Protein AF-A0A2V8I116-F1 (afdb_monomer)

Mean predicted aligned error: 16.22 Å

Sequence (144 aa):
MFKTSIALSLLLVASIIATACGGGGADTATSPSAVTTPTTTTGSTDSGSTTTTSTTSVAYVNDIKPILDSDCIVCHGPSVHEEDVRLDSYANVMKVVRAGSASSLLVQVTRSNGIMFPNLTGDRAAKSALILAWVVNSNAAESR

Structure (mmCIF, N/CA/C/O backbone):
data_AF-A0A2V8I116-F1
#
_entry.id   AF-A0A2V8I116-F1
#
loop_
_atom_site.group_PDB
_atom_site.id
_atom_site.type_symbol
_atom_site.label_atom_id
_atom_site.label_alt_id
_atom_site.label_comp_id
_atom_site.label_asym_id
_atom_site.label_entity_id
_atom_site.label_seq_id
_atom_site.pdbx_PDB_ins_code
_atom_site.Cartn_x
_atom_site.Cartn_y
_atom_site.Cartn_z
_atom_site.occupancy
_atom_site.B_iso_or_equiv
_atom_site.auth_seq_id
_atom_site.auth_comp_id
_atom_site.auth_asym_id
_atom_site.auth_atom_id
_atom_site.pdbx_PDB_model_num
ATOM 1 N N . MET A 1 1 ? 41.466 -26.054 25.289 1.00 57.03 1 MET A N 1
ATOM 2 C CA . MET A 1 1 ? 42.924 -25.866 25.081 1.00 57.03 1 MET A CA 1
ATOM 3 C C . MET A 1 1 ? 43.087 -25.771 23.571 1.00 57.03 1 MET A C 1
ATOM 5 O O . MET A 1 1 ? 42.620 -26.692 22.923 1.00 57.03 1 MET A O 1
ATOM 9 N N . PHE A 1 2 ? 43.519 -24.687 22.925 1.00 50.38 2 PHE A N 1
ATOM 10 C CA . PHE A 1 2 ? 44.504 -23.625 23.215 1.00 50.38 2 PHE A CA 1
ATOM 11 C C . PHE A 1 2 ? 43.804 -22.221 23.113 1.00 50.38 2 PHE A C 1
ATOM 13 O O . PHE A 1 2 ? 42.732 -22.170 22.525 1.00 50.38 2 PHE A O 1
ATOM 20 N N . LYS A 1 3 ? 44.150 -21.081 23.755 1.00 44.59 3 LYS A N 1
ATOM 21 C CA . LYS A 1 3 ? 45.410 -20.282 23.845 1.00 44.59 3 LYS A CA 1
ATOM 22 C C . LYS A 1 3 ? 45.997 -20.012 22.440 1.00 44.59 3 LYS A C 1
ATOM 24 O O . LYS A 1 3 ? 46.256 -20.961 21.732 1.00 44.59 3 LYS A O 1
ATOM 29 N N . THR A 1 4 ? 46.253 -18.815 21.914 1.00 51.25 4 THR A N 1
ATOM 30 C CA . THR A 1 4 ? 46.239 -17.399 22.359 1.00 51.25 4 THR A CA 1
ATOM 31 C C . THR A 1 4 ? 46.138 -16.547 21.053 1.00 51.25 4 THR A C 1
ATOM 33 O O . THR A 1 4 ? 46.156 -17.135 19.978 1.00 51.25 4 THR A O 1
ATOM 36 N N . SER A 1 5 ? 46.016 -15.216 20.984 1.00 55.19 5 SER A N 1
ATOM 37 C CA . SER A 1 5 ? 46.288 -14.125 21.934 1.00 55.19 5 SER A CA 1
ATOM 38 C C . SER A 1 5 ? 45.413 -12.878 21.652 1.00 55.19 5 SER A C 1
ATOM 40 O O . SER A 1 5 ? 44.498 -12.926 20.837 1.00 55.19 5 SER A O 1
ATOM 42 N N . ILE A 1 6 ? 45.722 -11.758 22.312 1.00 57.88 6 ILE A N 1
ATOM 43 C CA . ILE A 1 6 ? 45.177 -10.406 22.091 1.00 57.88 6 ILE A CA 1
ATOM 44 C C . ILE A 1 6 ? 46.036 -9.646 21.064 1.00 57.88 6 ILE A C 1
ATOM 46 O O . ILE A 1 6 ? 47.262 -9.710 21.135 1.00 57.88 6 ILE A O 1
ATOM 50 N N . ALA A 1 7 ? 45.407 -8.848 20.196 1.00 56.66 7 ALA A N 1
ATOM 51 C CA . ALA A 1 7 ? 46.054 -7.746 19.478 1.00 56.66 7 ALA A CA 1
ATOM 52 C C . ALA A 1 7 ? 45.187 -6.483 19.601 1.00 56.66 7 ALA A C 1
ATOM 54 O O . ALA A 1 7 ? 44.219 -6.285 18.869 1.00 56.66 7 ALA A O 1
ATOM 55 N N . LEU A 1 8 ? 45.514 -5.652 20.591 1.00 52.38 8 LEU A N 1
ATOM 56 C CA . LEU A 1 8 ? 44.892 -4.352 20.816 1.00 52.38 8 LEU A CA 1
ATOM 57 C C . LEU A 1 8 ? 45.534 -3.335 19.860 1.00 52.38 8 LEU A C 1
ATOM 59 O O . LEU A 1 8 ? 46.708 -3.007 20.017 1.00 52.38 8 LEU A O 1
ATOM 63 N N . SER A 1 9 ? 44.776 -2.811 18.898 1.00 57.94 9 SER A N 1
ATOM 64 C CA . SER A 1 9 ? 45.227 -1.714 18.030 1.00 57.94 9 SER A CA 1
ATOM 65 C C . SER A 1 9 ? 44.242 -0.557 18.095 1.00 57.94 9 SER A C 1
ATOM 67 O O . SER A 1 9 ? 43.337 -0.412 17.278 1.00 57.94 9 SER A O 1
ATOM 69 N N . LEU A 1 10 ? 44.434 0.256 19.131 1.00 57.00 10 LEU A N 1
ATOM 70 C CA . LEU A 1 10 ? 43.761 1.531 19.323 1.00 57.00 10 LEU A CA 1
ATOM 71 C C . LEU A 1 10 ? 44.357 2.546 18.334 1.00 57.00 10 LEU A C 1
ATOM 73 O O . LEU A 1 10 ? 45.525 2.907 18.465 1.00 57.00 10 LEU A O 1
ATOM 77 N N . LEU A 1 11 ? 43.576 3.017 17.360 1.00 58.56 11 LEU A N 1
ATOM 78 C CA . LEU A 1 11 ? 43.991 4.098 16.462 1.00 58.56 11 LEU A CA 1
ATOM 79 C C . LEU A 1 11 ? 42.953 5.220 16.491 1.00 58.56 11 LEU A C 1
ATOM 81 O O . LEU A 1 11 ? 41.951 5.216 15.780 1.00 58.56 11 LEU A O 1
ATOM 85 N N . LEU A 1 12 ? 43.211 6.176 17.384 1.00 59.34 12 LEU A N 1
ATOM 86 C CA . LEU A 1 12 ? 42.520 7.457 17.443 1.00 59.34 12 LEU A CA 1
ATOM 87 C C . LEU A 1 12 ? 42.861 8.262 16.183 1.00 59.34 12 LEU A C 1
ATOM 89 O O . LEU A 1 12 ? 44.013 8.648 16.001 1.00 59.34 12 LEU A O 1
ATOM 93 N N . VAL A 1 13 ? 41.856 8.602 15.376 1.00 61.66 13 VAL A N 1
ATOM 94 C CA . VAL A 1 13 ? 41.931 9.757 14.470 1.00 61.66 13 VAL A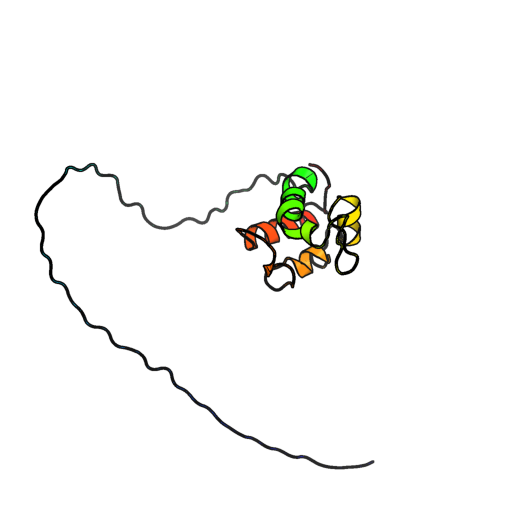 CA 1
ATOM 95 C C . VAL A 1 13 ? 40.646 10.562 14.620 1.00 61.66 13 VAL A C 1
ATOM 97 O O . VAL A 1 13 ? 39.684 10.403 13.875 1.00 61.66 13 VAL A O 1
ATOM 100 N N . ALA A 1 14 ? 40.620 11.426 15.634 1.00 55.78 14 ALA A N 1
ATOM 101 C CA . ALA A 1 14 ? 39.623 12.483 15.714 1.00 55.78 14 ALA A CA 1
ATOM 102 C C . ALA A 1 14 ? 40.032 13.606 14.752 1.00 55.78 14 ALA A C 1
ATOM 104 O O . ALA A 1 14 ? 41.141 14.129 14.838 1.00 55.78 14 ALA A O 1
ATOM 105 N N . SER A 1 15 ? 39.145 13.992 13.839 1.00 63.75 15 SER A N 1
ATOM 106 C CA . SER A 1 15 ? 39.304 15.193 13.016 1.00 63.75 15 SER A CA 1
ATOM 107 C C . SER A 1 15 ? 38.037 16.023 13.128 1.00 63.75 15 SER A C 1
ATOM 109 O O . SER A 1 15 ? 37.029 15.760 12.479 1.00 63.75 15 SER A O 1
ATOM 111 N N . ILE A 1 16 ? 38.094 16.996 14.034 1.00 64.81 16 ILE A N 1
ATOM 112 C CA . ILE A 1 16 ? 37.031 17.961 14.296 1.00 64.81 16 ILE A CA 1
ATOM 113 C C . ILE A 1 16 ? 37.286 19.158 13.382 1.00 64.81 16 ILE A C 1
ATOM 115 O O . ILE A 1 16 ? 38.303 19.830 13.535 1.00 64.81 16 ILE A O 1
ATOM 119 N N . ILE A 1 17 ? 36.367 19.450 12.460 1.00 65.81 17 ILE A N 1
ATOM 120 C CA . ILE A 1 17 ? 36.372 20.716 11.716 1.00 65.81 17 ILE A CA 1
ATOM 121 C C . ILE A 1 17 ? 34.939 21.245 11.643 1.00 65.81 17 ILE A C 1
ATOM 123 O O . ILE A 1 17 ? 34.152 20.834 10.796 1.00 65.81 17 ILE A O 1
ATOM 127 N N . ALA A 1 18 ? 34.589 22.135 12.571 1.00 57.34 18 ALA A N 1
ATOM 128 C CA . ALA A 1 18 ? 33.280 22.780 12.622 1.00 57.34 18 ALA A CA 1
ATOM 129 C C . ALA A 1 18 ? 33.386 24.173 13.265 1.00 57.34 18 ALA A C 1
ATOM 131 O O . ALA A 1 18 ? 32.992 24.366 14.411 1.00 57.34 18 ALA A O 1
ATOM 132 N N . THR A 1 19 ? 33.897 25.147 12.507 1.00 69.50 19 THR A N 1
ATOM 133 C CA . THR A 1 19 ? 33.780 26.574 12.848 1.00 69.50 19 THR A CA 1
ATOM 134 C C . THR A 1 19 ? 33.520 27.380 11.580 1.00 69.50 19 THR A C 1
ATOM 136 O O . THR A 1 19 ? 34.449 27.762 10.874 1.00 69.50 19 THR A O 1
ATOM 139 N N . ALA A 1 20 ? 32.248 27.661 11.308 1.00 57.28 20 ALA A N 1
ATOM 140 C CA . ALA A 1 20 ? 31.831 28.672 10.346 1.00 57.28 20 ALA A CA 1
ATOM 141 C C . ALA A 1 20 ? 30.832 29.602 11.042 1.00 57.28 20 ALA A C 1
ATOM 143 O O . ALA A 1 20 ? 29.657 29.276 11.190 1.00 57.28 20 ALA A O 1
ATOM 144 N N . CYS A 1 21 ? 31.321 30.749 11.507 1.00 66.88 21 CYS A N 1
ATOM 145 C CA . CYS A 1 21 ? 30.496 31.857 11.971 1.00 66.88 21 CYS A CA 1
ATOM 146 C C . CYS A 1 21 ? 31.033 33.132 11.320 1.00 66.88 21 CYS A C 1
ATOM 148 O O . CYS A 1 21 ? 32.225 33.421 11.413 1.00 66.88 21 CYS A O 1
ATOM 150 N N . GLY A 1 22 ? 30.160 33.858 10.628 1.00 56.69 22 GLY A N 1
ATOM 151 C CA . GLY A 1 22 ? 30.504 35.051 9.864 1.00 56.69 22 GLY A CA 1
ATOM 152 C C . GLY A 1 22 ? 29.231 35.788 9.479 1.00 56.69 22 GLY A C 1
ATOM 153 O O . GLY A 1 22 ? 28.670 35.545 8.417 1.00 56.69 22 GLY A O 1
ATOM 154 N N . GLY A 1 23 ? 28.745 36.635 10.385 1.00 50.88 23 GLY A N 1
ATOM 155 C CA . GLY A 1 23 ? 27.648 37.563 10.114 1.00 50.88 23 GLY A CA 1
ATOM 156 C C . GLY A 1 23 ? 28.163 38.956 9.749 1.00 50.88 23 GLY A C 1
ATOM 157 O O . GLY A 1 23 ? 29.326 39.275 9.994 1.00 50.88 23 GLY A O 1
ATOM 158 N N . GLY A 1 24 ? 27.273 39.801 9.225 1.00 46.38 24 GLY A N 1
ATOM 159 C CA . GLY A 1 24 ? 27.528 41.227 8.996 1.00 46.38 24 GLY A CA 1
ATOM 160 C C . GLY A 1 24 ? 27.175 41.678 7.581 1.00 46.38 24 GLY A C 1
ATOM 161 O O . GLY A 1 24 ? 27.806 41.262 6.617 1.00 46.38 24 GLY A O 1
ATOM 162 N N . GLY A 1 25 ? 26.176 42.553 7.466 1.00 43.06 25 GLY A N 1
ATOM 163 C CA . GLY A 1 25 ? 25.722 43.115 6.191 1.00 43.06 25 GLY A CA 1
ATOM 164 C C . GLY A 1 25 ? 24.420 43.886 6.374 1.00 43.06 25 GLY A C 1
ATOM 165 O O . GLY A 1 25 ? 23.350 43.348 6.113 1.00 43.06 25 GLY A O 1
ATOM 166 N N . ALA A 1 26 ? 24.518 45.107 6.900 1.00 47.53 26 ALA A N 1
ATOM 167 C CA . ALA A 1 26 ? 23.366 45.952 7.194 1.00 47.53 26 ALA A CA 1
ATOM 168 C C . ALA A 1 26 ? 22.823 46.672 5.947 1.00 47.53 26 ALA A C 1
ATOM 170 O O . ALA A 1 26 ? 23.579 47.093 5.075 1.00 47.53 26 ALA A O 1
ATOM 171 N N . ASP A 1 27 ? 21.501 46.817 5.929 1.00 47.91 27 ASP A N 1
ATOM 172 C CA . ASP A 1 27 ? 20.708 47.974 5.511 1.00 47.91 27 ASP A CA 1
ATOM 173 C C . ASP A 1 27 ? 21.327 48.977 4.515 1.00 47.91 27 ASP A C 1
ATOM 175 O O . ASP A 1 27 ? 22.220 49.759 4.839 1.00 47.91 27 ASP A O 1
ATOM 179 N N . THR A 1 28 ? 20.695 49.128 3.350 1.00 46.06 28 THR A N 1
ATOM 180 C CA . THR A 1 28 ? 20.512 50.453 2.731 1.00 46.06 28 THR A CA 1
ATOM 181 C C . THR A 1 28 ? 19.187 50.471 1.977 1.00 46.06 28 THR A C 1
ATOM 183 O O . THR A 1 28 ? 18.976 49.704 1.040 1.00 46.06 28 THR A O 1
ATOM 186 N N . ALA A 1 29 ? 18.278 51.344 2.405 1.00 50.28 29 ALA A N 1
ATOM 187 C CA . ALA A 1 29 ? 16.977 51.529 1.780 1.00 50.28 29 ALA A CA 1
ATOM 188 C C . ALA A 1 29 ? 17.040 52.578 0.662 1.00 50.28 29 ALA A C 1
ATOM 190 O O . ALA A 1 29 ? 17.569 53.665 0.880 1.00 50.28 29 ALA A O 1
ATOM 191 N N . THR A 1 30 ? 16.375 52.307 -0.466 1.00 39.41 30 THR A N 1
ATOM 192 C CA . THR A 1 30 ? 15.941 53.352 -1.406 1.00 39.41 30 THR A CA 1
ATOM 193 C C . THR A 1 30 ? 14.568 52.992 -1.977 1.00 39.41 30 THR A C 1
ATOM 195 O O . THR A 1 30 ? 14.428 52.038 -2.736 1.00 39.41 30 THR A O 1
ATOM 198 N N . SER A 1 31 ? 13.549 53.768 -1.606 1.00 55.19 31 SER A N 1
ATOM 199 C CA . SER A 1 31 ? 12.223 53.800 -2.247 1.00 55.19 31 SER A CA 1
ATOM 200 C C . SER A 1 31 ? 12.179 55.003 -3.210 1.00 55.19 31 SER A C 1
ATOM 202 O O . SER A 1 31 ? 12.983 55.922 -3.021 1.00 55.19 31 SER A O 1
ATOM 204 N N . PRO A 1 32 ? 11.285 55.050 -4.223 1.00 57.88 32 PRO A N 1
ATOM 205 C CA . PRO A 1 32 ? 9.950 55.592 -3.934 1.00 57.88 32 PRO A CA 1
ATOM 206 C C . PRO A 1 32 ? 8.751 55.039 -4.750 1.00 57.88 32 PRO A C 1
ATOM 208 O O . PRO A 1 3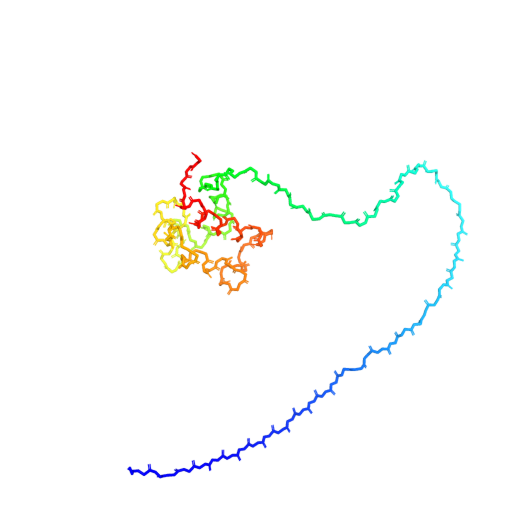2 ? 8.859 54.664 -5.912 1.00 57.88 32 PRO A O 1
ATOM 211 N N . SER A 1 33 ? 7.572 55.184 -4.132 1.00 48.50 33 SER A N 1
ATOM 212 C CA . SER A 1 33 ? 6.259 55.497 -4.740 1.00 48.50 33 SER A CA 1
ATOM 213 C C . SER A 1 33 ? 5.439 54.445 -5.518 1.00 48.50 33 SER A C 1
ATOM 215 O O . SER A 1 33 ? 5.428 54.395 -6.742 1.00 48.50 33 SER A O 1
ATOM 217 N N . ALA A 1 34 ? 4.542 53.818 -4.747 1.00 51.06 34 ALA A N 1
ATOM 218 C CA . ALA A 1 34 ? 3.077 53.906 -4.900 1.00 51.06 34 ALA A CA 1
ATOM 219 C C . ALA A 1 34 ? 2.348 53.197 -6.069 1.00 51.06 34 ALA A C 1
ATOM 221 O O . ALA A 1 34 ? 2.140 53.773 -7.133 1.00 51.06 34 ALA A O 1
ATOM 222 N N . VAL A 1 35 ? 1.733 52.048 -5.745 1.00 53.09 35 VAL A N 1
ATOM 223 C CA . VAL A 1 35 ? 0.374 51.662 -6.192 1.00 53.09 35 VAL A CA 1
ATOM 224 C C . VAL A 1 35 ? -0.411 51.115 -4.979 1.00 53.09 35 VAL A C 1
ATOM 226 O O . VAL A 1 35 ? 0.180 50.646 -4.008 1.00 53.09 35 VAL A O 1
ATOM 229 N N . THR A 1 36 ? -1.734 51.274 -5.008 1.00 46.28 36 THR A N 1
ATOM 230 C CA . THR A 1 36 ? -2.690 51.244 -3.884 1.00 46.28 36 THR A CA 1
ATOM 231 C C . THR A 1 36 ? -2.907 49.884 -3.189 1.00 46.28 36 THR A C 1
ATOM 233 O O . THR A 1 36 ? -2.916 48.832 -3.821 1.00 46.28 36 THR A O 1
ATOM 236 N N . THR A 1 37 ? -3.173 49.945 -1.879 1.00 48.91 37 THR A N 1
ATOM 237 C CA . THR A 1 37 ? -3.590 48.865 -0.955 1.00 48.91 37 THR A CA 1
ATOM 238 C C . THR A 1 37 ? -4.951 48.223 -1.322 1.00 48.91 37 THR A C 1
ATOM 240 O O . THR A 1 37 ? -5.749 48.855 -2.018 1.00 48.91 37 THR A O 1
ATOM 243 N N . PRO A 1 38 ? -5.273 47.006 -0.819 1.00 56.50 38 PRO A N 1
ATOM 244 C CA . PRO A 1 38 ? -5.916 46.928 0.503 1.00 56.50 38 PRO A CA 1
ATOM 245 C C . PRO A 1 38 ? -5.353 45.867 1.475 1.00 56.50 38 PRO A C 1
ATOM 247 O O . PRO A 1 38 ? -4.823 44.826 1.102 1.00 56.50 38 PRO A O 1
ATOM 250 N N . THR A 1 39 ? -5.501 46.187 2.759 1.00 47.97 39 THR A N 1
ATOM 251 C CA . THR A 1 39 ? -5.088 45.450 3.966 1.00 47.97 39 THR A CA 1
ATOM 252 C C . THR A 1 39 ? -5.878 44.155 4.198 1.00 47.97 39 THR A C 1
ATOM 254 O O . THR A 1 39 ? -7.083 44.162 3.977 1.00 47.97 39 THR A O 1
ATOM 257 N N . THR A 1 40 ? -5.267 43.116 4.798 1.00 45.34 40 THR A N 1
ATOM 258 C CA . THR A 1 40 ? -5.891 42.276 5.860 1.00 45.34 40 THR A CA 1
ATOM 259 C C . THR A 1 40 ? -4.829 41.535 6.702 1.00 45.34 40 THR A C 1
ATOM 261 O O . THR A 1 40 ? -4.222 40.572 6.255 1.00 45.34 40 THR A O 1
ATOM 264 N N . THR A 1 41 ? -4.655 42.021 7.935 1.00 49.81 41 THR A N 1
ATOM 265 C CA . THR A 1 41 ? -4.502 41.292 9.217 1.00 49.81 41 THR A CA 1
ATOM 266 C C . THR A 1 41 ? -3.496 40.136 9.400 1.00 49.81 41 THR A C 1
ATOM 268 O O . THR A 1 41 ? -3.697 39.011 8.954 1.00 49.81 41 THR A O 1
ATOM 271 N N . THR A 1 42 ? -2.515 40.393 10.274 1.00 51.41 42 THR A N 1
ATOM 272 C CA . THR A 1 42 ? -1.718 39.418 11.045 1.00 51.41 42 THR A CA 1
ATOM 273 C C . THR A 1 42 ? -2.583 38.501 11.923 1.00 51.41 42 THR A C 1
ATOM 275 O O . THR A 1 42 ? -3.424 38.994 12.673 1.00 51.41 42 THR A O 1
ATOM 278 N N . GLY A 1 43 ? -2.301 37.193 11.933 1.00 49.31 43 GLY A N 1
ATOM 279 C CA . GLY A 1 43 ? -2.845 36.227 12.898 1.00 49.31 43 GLY A CA 1
ATOM 280 C C . GLY A 1 43 ? -1.765 35.251 13.374 1.00 49.31 43 GLY A C 1
ATOM 281 O O . GLY A 1 43 ? -1.048 34.685 12.552 1.00 49.31 43 GLY A O 1
ATOM 282 N N . SER A 1 44 ? -1.615 35.108 14.692 1.00 51.22 44 SER A N 1
ATOM 283 C CA . SER A 1 44 ? -0.520 34.363 15.331 1.00 51.22 44 SER A CA 1
ATOM 284 C C . SER A 1 44 ? -0.742 32.848 15.433 1.00 51.22 44 SER A C 1
ATOM 286 O O . SER A 1 44 ? -1.835 32.329 15.238 1.00 51.22 44 SER A O 1
ATOM 288 N N . THR A 1 45 ? 0.357 32.192 15.802 1.00 46.56 45 THR A N 1
ATOM 289 C CA . THR A 1 45 ? 0.568 30.830 16.305 1.00 46.56 45 THR A CA 1
ATOM 290 C C . THR A 1 45 ? -0.598 30.134 17.026 1.00 46.56 45 THR A C 1
ATOM 292 O O . THR A 1 45 ? -1.289 30.722 17.851 1.00 46.56 45 THR A O 1
ATOM 295 N N . ASP A 1 46 ? -0.590 28.812 16.841 1.00 47.41 46 ASP A N 1
ATOM 296 C CA . ASP A 1 46 ? -1.029 27.749 17.757 1.00 47.41 46 ASP A CA 1
ATOM 297 C C . ASP A 1 46 ? -2.505 27.317 17.758 1.00 47.41 46 ASP A C 1
ATOM 299 O O . ASP A 1 46 ? -3.390 27.956 18.324 1.00 47.41 46 ASP A O 1
ATOM 303 N N . SER A 1 47 ? -2.738 26.120 17.220 1.00 48.34 47 SER A N 1
ATOM 304 C CA . SER A 1 47 ? -3.367 25.025 17.970 1.00 48.34 47 SER A CA 1
ATOM 305 C C . SER A 1 47 ? -3.244 23.729 17.179 1.00 48.34 47 SER A C 1
ATOM 307 O O . SER A 1 47 ? -3.486 23.693 15.971 1.00 48.34 47 SER A O 1
ATOM 309 N N . GLY A 1 48 ? -2.887 22.642 17.864 1.00 56.78 48 GLY A N 1
ATOM 310 C CA . GLY A 1 48 ? -2.843 21.318 17.257 1.00 56.78 48 GLY A CA 1
ATOM 311 C C . GLY A 1 48 ? -4.201 20.932 16.670 1.00 56.78 48 GLY A C 1
ATOM 312 O O . GLY A 1 48 ? -5.220 20.977 17.357 1.00 56.78 48 GLY A O 1
ATOM 313 N N . SER A 1 49 ? -4.207 20.488 15.412 1.00 47.41 49 SER A N 1
ATOM 314 C CA . SER A 1 49 ? -5.371 19.835 14.816 1.00 47.41 49 SER A CA 1
ATOM 315 C C . SER A 1 49 ? -5.524 18.424 15.394 1.00 47.41 49 SER A C 1
ATOM 317 O O . SER A 1 49 ? -5.337 17.418 14.711 1.00 47.41 49 SER A O 1
ATOM 319 N N . THR A 1 50 ? -5.940 18.340 16.660 1.00 51.72 50 THR A N 1
ATOM 320 C CA . THR A 1 50 ? -6.801 17.244 17.120 1.00 51.72 50 THR A CA 1
ATOM 321 C C . THR A 1 50 ? -8.165 17.408 16.457 1.00 51.72 50 THR A C 1
ATOM 323 O O . THR A 1 50 ? -9.172 17.679 17.108 1.00 51.72 50 THR A O 1
ATOM 326 N N . THR A 1 51 ? -8.194 17.253 15.131 1.00 42.97 51 THR A N 1
ATOM 327 C CA . THR A 1 51 ? -9.433 16.918 14.444 1.00 42.97 51 THR A CA 1
ATOM 328 C C . THR A 1 51 ? -9.847 15.566 14.989 1.00 42.97 51 THR A C 1
ATOM 330 O O . THR A 1 51 ? -9.167 14.563 14.773 1.00 42.97 51 THR A O 1
ATOM 333 N N . THR A 1 52 ? -10.950 15.555 15.732 1.00 50.72 52 THR A N 1
ATOM 334 C CA . THR A 1 52 ? -11.668 14.347 16.130 1.00 50.72 52 THR A CA 1
ATOM 335 C C . THR A 1 52 ? -12.181 13.675 14.860 1.00 50.72 52 THR A C 1
ATOM 337 O O . THR A 1 52 ? -13.320 13.876 14.440 1.00 50.72 52 THR A O 1
ATOM 340 N N . THR A 1 53 ? -11.294 12.944 14.187 1.00 47.44 53 THR A N 1
ATOM 341 C CA . THR A 1 53 ? -11.586 12.282 12.922 1.00 47.44 53 THR A CA 1
ATOM 342 C C . THR A 1 53 ? -12.673 11.259 13.181 1.00 47.44 53 THR A C 1
ATOM 344 O O . THR A 1 53 ? -12.441 10.268 13.873 1.00 47.44 53 THR A O 1
ATOM 347 N N . SER A 1 54 ? -13.862 11.508 12.625 1.00 45.81 54 SER A N 1
ATOM 348 C CA . SER A 1 54 ? -14.905 10.488 12.528 1.00 45.81 54 SER A CA 1
ATOM 349 C C . SER A 1 54 ? -14.263 9.240 11.942 1.00 45.81 54 SER A C 1
ATOM 351 O O . SER A 1 54 ? -13.715 9.301 10.841 1.00 45.81 54 SER A O 1
ATOM 353 N N . THR A 1 55 ? -14.271 8.144 12.700 1.00 61.62 55 THR A N 1
ATOM 354 C CA . THR A 1 55 ? -13.530 6.912 12.399 1.00 61.62 55 THR A CA 1
ATOM 355 C C . THR A 1 55 ? -14.214 6.110 11.296 1.00 61.62 55 THR A C 1
ATOM 357 O O . THR A 1 55 ? -14.585 4.953 11.481 1.00 61.62 55 THR A O 1
ATOM 360 N N . THR A 1 56 ? -14.394 6.738 10.137 1.00 69.75 56 THR A N 1
ATOM 361 C CA . THR A 1 56 ? -14.647 6.054 8.876 1.00 69.75 56 THR A CA 1
ATOM 362 C C . THR A 1 56 ? -13.466 5.121 8.644 1.00 69.75 56 THR A C 1
ATOM 364 O O . THR A 1 56 ? -12.326 5.584 8.567 1.00 69.75 56 THR A O 1
ATOM 367 N N . SER A 1 57 ? -13.721 3.815 8.594 1.00 87.44 57 SER A N 1
ATOM 368 C CA . SER A 1 57 ? -12.668 2.831 8.364 1.00 87.44 57 SER A CA 1
ATOM 369 C C . SER A 1 57 ? -11.995 3.077 7.014 1.00 87.44 57 SER A C 1
ATOM 371 O O . SER A 1 57 ? -12.630 3.451 6.021 1.00 87.44 57 SER A O 1
ATOM 373 N N . VAL A 1 58 ? -10.681 2.875 6.991 1.00 96.50 58 VAL A N 1
ATOM 374 C CA . VAL A 1 58 ? -9.902 2.904 5.754 1.00 96.50 58 VAL A CA 1
ATOM 375 C C . VAL A 1 58 ? -10.190 1.595 5.024 1.00 96.50 58 VAL A C 1
ATOM 377 O O . VAL A 1 58 ? -10.131 0.532 5.641 1.00 96.50 58 VAL A O 1
ATOM 380 N N . ALA A 1 59 ? -10.501 1.652 3.732 1.00 97.44 59 ALA A N 1
ATOM 381 C CA . ALA A 1 59 ? -10.869 0.482 2.937 1.00 97.44 59 ALA A CA 1
ATOM 382 C C . ALA A 1 59 ? -9.971 0.331 1.706 1.00 97.44 59 ALA A C 1
ATOM 384 O O . ALA A 1 59 ? -9.523 1.322 1.123 1.00 97.44 59 ALA A O 1
ATOM 385 N N . TYR A 1 60 ? -9.740 -0.910 1.272 1.00 98.69 60 TYR A N 1
ATOM 386 C CA . TYR A 1 60 ? -8.872 -1.193 0.130 1.00 98.69 60 TYR A CA 1
ATOM 387 C C . TYR A 1 60 ? -9.307 -0.432 -1.125 1.00 98.69 60 TYR A C 1
ATOM 389 O O . TYR A 1 60 ? -8.504 0.309 -1.687 1.00 98.69 60 TYR A O 1
ATOM 397 N N . VAL A 1 61 ? -10.570 -0.582 -1.541 1.00 98.19 61 VAL A N 1
ATOM 398 C CA . VAL A 1 61 ? -11.067 -0.053 -2.826 1.00 98.19 61 VAL A CA 1
ATOM 399 C C . VAL A 1 61 ? -10.941 1.470 -2.910 1.00 98.19 61 VAL A C 1
ATOM 401 O O . VAL A 1 61 ? -10.530 1.993 -3.943 1.00 98.19 61 VAL A O 1
ATOM 404 N N . ASN A 1 62 ? -11.272 2.169 -1.824 1.00 97.12 62 ASN A N 1
ATOM 405 C CA . ASN A 1 62 ? -11.379 3.628 -1.815 1.00 97.12 62 ASN A CA 1
ATOM 406 C C . ASN A 1 62 ? -10.044 4.318 -1.518 1.00 97.12 62 ASN A C 1
ATOM 408 O O . ASN A 1 62 ? -9.760 5.369 -2.086 1.00 97.12 62 ASN A O 1
ATOM 412 N N . ASP A 1 63 ? -9.250 3.745 -0.610 1.00 98.06 63 ASP A N 1
ATOM 413 C CA . ASP A 1 63 ? -8.169 4.468 0.062 1.00 98.06 63 ASP A CA 1
ATOM 414 C C . ASP A 1 63 ? -6.775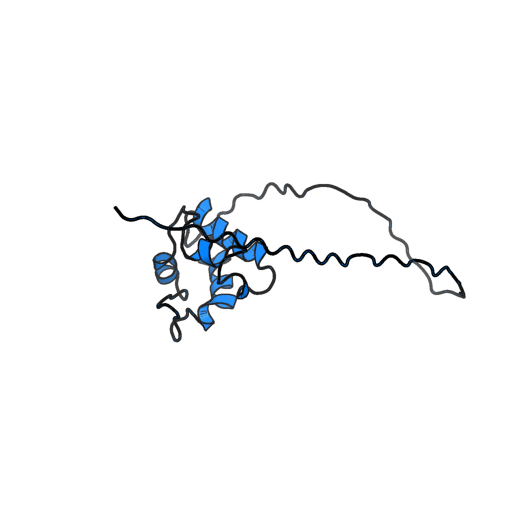 3.894 -0.261 1.00 98.06 63 ASP A C 1
ATOM 416 O O . ASP A 1 63 ? -5.803 4.644 -0.340 1.00 98.06 63 ASP A O 1
ATOM 420 N N . ILE A 1 64 ? -6.655 2.577 -0.486 1.00 98.69 64 ILE A N 1
ATOM 421 C CA . ILE A 1 64 ? -5.354 1.903 -0.682 1.00 98.69 64 ILE A CA 1
ATOM 422 C C . ILE A 1 64 ? -5.085 1.534 -2.137 1.00 98.69 64 ILE A C 1
ATOM 424 O O . ILE A 1 64 ? -3.965 1.725 -2.612 1.00 98.69 64 ILE A O 1
ATOM 428 N N . LYS A 1 65 ? -6.093 1.05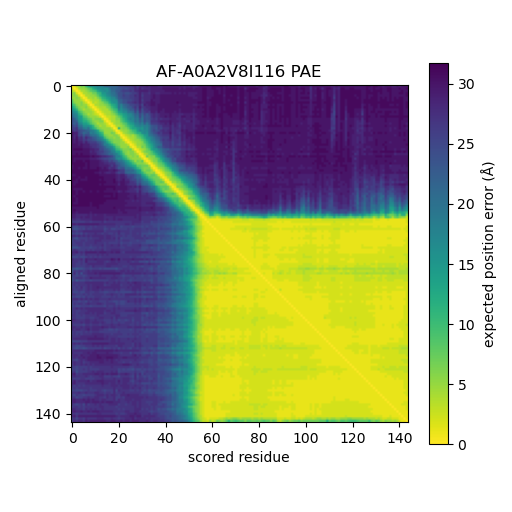3 -2.873 1.00 98.69 65 LYS A N 1
ATOM 429 C CA . LYS A 1 65 ? -5.952 0.708 -4.291 1.00 98.69 65 LYS A CA 1
ATOM 430 C C . LYS A 1 65 ? -5.384 1.876 -5.117 1.00 98.69 65 LYS A C 1
ATOM 432 O O . LYS A 1 65 ? -4.439 1.618 -5.855 1.00 98.69 65 LYS A O 1
ATOM 437 N N . PRO A 1 66 ? -5.809 3.148 -4.943 1.00 98.69 66 PRO A N 1
ATOM 438 C CA . PRO A 1 66 ? -5.208 4.271 -5.671 1.00 98.69 66 PRO A CA 1
ATOM 439 C C . PRO A 1 66 ? -3.709 4.478 -5.390 1.00 98.69 66 PRO A C 1
ATOM 441 O O . PRO A 1 66 ? -2.975 4.934 -6.266 1.00 98.69 66 PRO A O 1
ATOM 444 N N . ILE A 1 67 ? -3.227 4.131 -4.189 1.00 98.75 67 ILE A N 1
ATOM 445 C CA . ILE A 1 67 ? -1.796 4.195 -3.847 1.00 98.75 67 ILE A CA 1
ATOM 446 C C . ILE A 1 67 ? -1.035 3.080 -4.568 1.00 98.75 67 ILE A C 1
ATOM 448 O O . ILE A 1 67 ? -0.010 3.344 -5.189 1.00 98.75 67 ILE A O 1
ATOM 452 N N . LEU A 1 68 ? -1.544 1.847 -4.532 1.00 98.75 68 LEU A N 1
ATOM 453 C CA . LEU A 1 68 ? -0.887 0.710 -5.184 1.00 98.75 68 LEU A CA 1
ATOM 454 C C . LEU A 1 68 ? -0.889 0.849 -6.714 1.00 98.75 68 LEU A C 1
ATOM 456 O O . LEU A 1 68 ? 0.129 0.578 -7.353 1.00 98.75 68 LEU A O 1
ATOM 460 N N . ASP A 1 69 ? -1.997 1.330 -7.284 1.00 98.62 69 ASP A N 1
ATOM 461 C CA . ASP A 1 69 ? -2.149 1.610 -8.715 1.00 98.62 69 ASP A CA 1
ATOM 462 C C . ASP A 1 69 ? -1.181 2.702 -9.208 1.00 98.62 69 ASP A C 1
ATOM 464 O O . ASP A 1 69 ? -0.729 2.637 -10.350 1.00 98.62 69 ASP A O 1
ATOM 468 N N . SER A 1 70 ? -0.862 3.703 -8.375 1.00 98.56 70 SER A N 1
ATOM 469 C CA . SER A 1 70 ? 0.043 4.803 -8.753 1.00 98.56 70 SER A CA 1
ATOM 470 C C . SER A 1 70 ? 1.521 4.511 -8.489 1.00 98.56 70 SER A C 1
ATOM 472 O O . SER A 1 70 ? 2.359 4.875 -9.311 1.00 98.56 70 SER A O 1
ATOM 474 N N . ASP A 1 71 ? 1.843 3.845 -7.376 1.00 98.69 71 ASP A N 1
ATOM 475 C CA . ASP A 1 71 ? 3.221 3.749 -6.875 1.00 98.69 71 ASP A CA 1
ATOM 476 C C . ASP A 1 71 ? 3.824 2.333 -6.957 1.00 98.69 71 ASP A C 1
ATOM 478 O O . ASP A 1 71 ? 5.030 2.183 -6.770 1.00 98.69 71 ASP A O 1
ATOM 482 N N . CYS A 1 72 ? 3.023 1.275 -7.166 1.00 98.44 72 CYS A N 1
ATOM 483 C CA . CYS A 1 72 ? 3.479 -0.107 -6.933 1.00 98.44 72 CYS A CA 1
ATOM 484 C C . CYS A 1 72 ? 3.294 -1.070 -8.117 1.00 98.44 72 CYS A C 1
ATOM 486 O O . CYS A 1 72 ? 4.187 -1.875 -8.384 1.00 98.44 72 CYS A O 1
ATOM 488 N N . ILE A 1 73 ? 2.176 -1.014 -8.852 1.00 98.06 73 ILE A N 1
ATOM 489 C CA . ILE A 1 73 ? 1.880 -2.000 -9.918 1.00 98.06 73 ILE A CA 1
ATOM 490 C C . ILE A 1 73 ? 2.817 -1.933 -11.138 1.00 98.06 73 ILE A C 1
ATOM 492 O O . ILE A 1 73 ? 2.750 -2.807 -11.997 1.00 98.06 73 ILE A O 1
ATOM 496 N N . VAL A 1 74 ? 3.701 -0.934 -11.226 1.00 97.38 74 VAL A N 1
ATOM 497 C CA . VAL A 1 74 ? 4.748 -0.876 -12.263 1.00 97.38 74 VAL A CA 1
ATOM 498 C C . VAL A 1 74 ? 5.785 -2.002 -12.104 1.00 97.38 74 VAL A C 1
ATOM 500 O O . VAL A 1 74 ? 6.229 -2.556 -13.106 1.00 97.38 74 VAL A O 1
ATOM 503 N N . CYS A 1 75 ? 6.096 -2.385 -10.860 1.00 98.38 75 CYS A N 1
ATOM 504 C CA . CYS A 1 75 ? 7.018 -3.475 -10.506 1.00 98.38 75 CYS A CA 1
ATOM 505 C C . CYS A 1 75 ? 6.308 -4.685 -9.868 1.00 98.38 75 CYS A C 1
ATOM 507 O O . CYS A 1 75 ? 6.860 -5.782 -9.857 1.00 98.38 75 CYS A O 1
ATOM 509 N N . HIS A 1 76 ? 5.087 -4.500 -9.349 1.00 98.50 76 HIS A N 1
ATOM 510 C CA . HIS A 1 76 ? 4.277 -5.526 -8.672 1.00 98.50 76 HIS A CA 1
ATOM 511 C C . HIS A 1 76 ? 2.883 -5.706 -9.311 1.00 98.50 76 HIS A C 1
ATOM 513 O O . HIS A 1 76 ? 1.875 -5.909 -8.628 1.00 98.50 76 HIS A O 1
ATOM 519 N N . GLY A 1 77 ? 2.799 -5.559 -10.632 1.00 98.00 77 GLY A N 1
ATOM 520 C CA . GLY A 1 77 ? 1.585 -5.709 -11.436 1.00 98.00 77 GLY A CA 1
ATOM 521 C C . GLY A 1 77 ? 1.443 -7.095 -12.082 1.00 98.00 77 GLY A C 1
ATOM 522 O O . GLY A 1 77 ? 2.199 -8.017 -11.784 1.00 98.00 77 GLY A O 1
ATOM 523 N N . PRO A 1 78 ? 0.474 -7.278 -12.997 1.00 97.19 78 PRO A N 1
ATOM 524 C CA . PRO A 1 78 ? 0.244 -8.570 -13.646 1.00 97.19 78 PRO A CA 1
ATOM 525 C C . PRO A 1 78 ? 1.339 -8.959 -14.653 1.00 97.19 78 PRO A C 1
ATOM 527 O O . PRO A 1 78 ? 1.538 -10.147 -14.881 1.00 97.19 78 PRO A O 1
ATOM 530 N N . SER A 1 79 ? 2.034 -7.982 -15.251 1.00 96.56 79 SER A N 1
ATOM 531 C CA . SER A 1 79 ? 3.064 -8.206 -16.285 1.00 96.56 79 SER A CA 1
ATOM 532 C C . SER A 1 79 ? 4.494 -8.247 -15.736 1.00 96.56 79 SER A C 1
ATOM 534 O O . SER A 1 79 ? 5.361 -8.873 -16.337 1.00 96.56 79 SER A O 1
ATOM 536 N N . VAL A 1 80 ? 4.742 -7.556 -14.621 1.00 97.06 80 VAL A N 1
ATOM 537 C CA . VAL A 1 80 ? 6.025 -7.494 -13.907 1.00 97.06 80 VAL A CA 1
ATOM 538 C C . VAL A 1 80 ? 5.693 -7.614 -12.426 1.00 97.06 80 VAL A C 1
ATOM 540 O O . VAL A 1 80 ? 4.935 -6.792 -11.917 1.00 97.06 80 VAL A O 1
ATOM 543 N N . HIS A 1 81 ? 6.213 -8.650 -11.769 1.00 97.00 81 HIS A N 1
ATOM 544 C CA . HIS A 1 81 ? 5.988 -8.942 -10.352 1.00 97.00 81 HIS A CA 1
ATOM 545 C C . HIS A 1 81 ? 7.313 -9.320 -9.680 1.00 97.00 81 HIS A C 1
ATOM 547 O O . HIS A 1 81 ? 7.638 -10.494 -9.502 1.00 97.00 81 HIS A O 1
ATOM 553 N N . GLU A 1 82 ? 8.102 -8.296 -9.347 1.00 97.94 82 GLU A N 1
ATOM 554 C CA . GLU A 1 82 ? 9.354 -8.425 -8.595 1.00 97.94 82 GLU A CA 1
ATOM 555 C C . GLU A 1 82 ? 9.120 -9.168 -7.270 1.00 97.94 82 GLU A C 1
ATOM 557 O O . GLU A 1 82 ? 8.083 -8.993 -6.620 1.00 97.94 82 GLU A O 1
ATOM 562 N N . GLU A 1 83 ? 10.073 -10.026 -6.891 1.00 97.25 83 GLU A N 1
ATOM 563 C CA . GLU A 1 83 ? 9.995 -10.931 -5.731 1.00 97.25 83 GLU A CA 1
ATOM 564 C C . GLU A 1 83 ? 8.731 -11.826 -5.687 1.00 97.25 83 GLU A C 1
ATOM 566 O O . GLU A 1 83 ? 8.297 -12.251 -4.618 1.00 97.25 83 GLU A O 1
ATOM 571 N N . ASP A 1 84 ? 8.123 -12.098 -6.851 1.00 97.38 84 ASP A N 1
ATOM 572 C CA . ASP A 1 84 ? 6.820 -12.768 -7.023 1.00 97.38 84 ASP A CA 1
ATOM 573 C C . ASP A 1 84 ? 5.641 -12.072 -6.303 1.00 97.38 84 ASP A C 1
ATOM 575 O O . ASP A 1 84 ? 4.576 -12.648 -6.063 1.00 97.38 84 ASP A O 1
ATOM 579 N N . VAL A 1 85 ? 5.799 -10.785 -5.973 1.00 98.25 85 VAL A N 1
ATOM 580 C CA . VAL A 1 85 ? 4.770 -9.991 -5.297 1.00 98.25 85 VAL A CA 1
ATOM 581 C C . VAL A 1 85 ? 3.857 -9.314 -6.318 1.00 98.25 85 VAL A C 1
ATOM 583 O O . VAL A 1 85 ? 4.285 -8.540 -7.173 1.00 98.25 85 VAL A O 1
ATOM 586 N N . ARG A 1 86 ? 2.557 -9.583 -6.172 1.00 98.25 86 ARG A N 1
ATOM 587 C CA . ARG A 1 86 ? 1.452 -9.043 -6.972 1.00 98.25 86 ARG A CA 1
ATOM 588 C C . ARG A 1 86 ? 0.573 -8.147 -6.099 1.00 98.25 86 ARG A C 1
ATOM 590 O O . ARG A 1 86 ? 0.139 -8.576 -5.031 1.00 98.25 86 ARG A O 1
ATOM 597 N N . LEU A 1 87 ? 0.277 -6.931 -6.553 1.00 98.69 87 LEU A N 1
ATOM 598 C CA . LEU A 1 87 ? -0.517 -5.921 -5.829 1.00 98.69 87 LEU A CA 1
ATOM 599 C C . LEU A 1 87 ? -1.703 -5.377 -6.660 1.00 98.69 87 LEU A C 1
ATOM 601 O O . LEU A 1 87 ? -2.397 -4.456 -6.239 1.00 98.69 87 LEU A O 1
ATOM 605 N N . ASP A 1 88 ? -1.967 -5.994 -7.816 1.00 98.06 88 ASP A N 1
ATOM 606 C CA . ASP A 1 88 ? -2.987 -5.651 -8.821 1.00 98.06 88 ASP A CA 1
ATOM 607 C C . ASP A 1 88 ? -4.444 -5.956 -8.414 1.00 98.06 88 ASP A C 1
ATOM 609 O O . ASP A 1 88 ? -5.380 -5.540 -9.095 1.00 98.06 88 ASP A O 1
ATOM 613 N N . SER A 1 89 ? -4.660 -6.686 -7.317 1.00 98.62 89 SER A N 1
ATOM 614 C CA . SER A 1 89 ? -5.993 -7.012 -6.791 1.00 98.62 89 SER A CA 1
ATOM 615 C C . SER A 1 89 ? -5.966 -7.229 -5.279 1.00 98.62 89 SER A C 1
ATOM 617 O O . SER A 1 89 ? -4.937 -7.638 -4.738 1.00 98.62 89 SER A O 1
ATOM 619 N N . TYR A 1 90 ? -7.103 -7.036 -4.600 1.00 98.75 90 TYR A N 1
ATOM 620 C CA . TYR A 1 90 ? -7.236 -7.281 -3.158 1.00 98.75 90 TYR A CA 1
ATOM 621 C C . TYR A 1 90 ? -6.749 -8.684 -2.767 1.00 98.75 90 TYR A C 1
ATOM 623 O O . TYR A 1 90 ? -5.905 -8.833 -1.887 1.00 98.75 90 TYR A O 1
ATOM 631 N N . ALA A 1 91 ? -7.190 -9.713 -3.498 1.00 98.81 91 ALA A N 1
ATOM 632 C CA . ALA A 1 91 ? -6.792 -11.101 -3.265 1.00 98.81 91 ALA A CA 1
ATOM 633 C C . ALA A 1 91 ? -5.276 -11.346 -3.407 1.00 98.81 91 ALA A C 1
ATOM 635 O O . ALA A 1 91 ? -4.734 -12.210 -2.719 1.00 98.81 91 ALA A O 1
ATOM 636 N N . ASN A 1 92 ? -4.577 -10.600 -4.272 1.00 98.75 92 ASN A N 1
ATOM 637 C CA . ASN A 1 92 ? -3.119 -10.677 -4.376 1.00 98.75 92 ASN A CA 1
ATOM 638 C C . ASN A 1 92 ? -2.425 -9.904 -3.243 1.00 98.75 92 ASN A C 1
ATOM 640 O O . ASN A 1 92 ? -1.528 -10.452 -2.605 1.00 98.75 92 ASN A O 1
ATOM 644 N N . VAL A 1 93 ? -2.899 -8.699 -2.908 1.00 98.81 93 VAL A N 1
ATOM 645 C CA . VAL A 1 93 ? -2.384 -7.902 -1.779 1.00 98.81 93 VAL A CA 1
ATOM 646 C C . VAL A 1 93 ? -2.508 -8.667 -0.453 1.00 98.81 93 VAL A C 1
ATOM 648 O O . VAL A 1 93 ? -1.571 -8.686 0.346 1.00 98.81 93 VAL A O 1
ATOM 651 N N . MET A 1 94 ? -3.613 -9.384 -0.238 1.00 98.75 94 MET A N 1
ATOM 652 C CA . MET A 1 94 ? -3.831 -10.189 0.970 1.00 98.75 94 MET A CA 1
ATOM 653 C C . MET A 1 94 ? -2.906 -11.412 1.102 1.00 98.75 94 MET A C 1
ATOM 655 O O . MET A 1 94 ? -2.834 -11.989 2.184 1.00 98.75 94 MET A O 1
ATOM 659 N N . LYS A 1 95 ? -2.125 -11.776 0.072 1.00 98.69 95 LYS A N 1
ATOM 660 C CA . LYS A 1 95 ? -1.051 -12.786 0.201 1.00 98.69 95 LYS A CA 1
ATOM 661 C C . LYS A 1 95 ? 0.147 -12.265 0.999 1.00 98.69 95 LYS A C 1
ATOM 663 O O . LYS A 1 95 ? 0.828 -13.047 1.65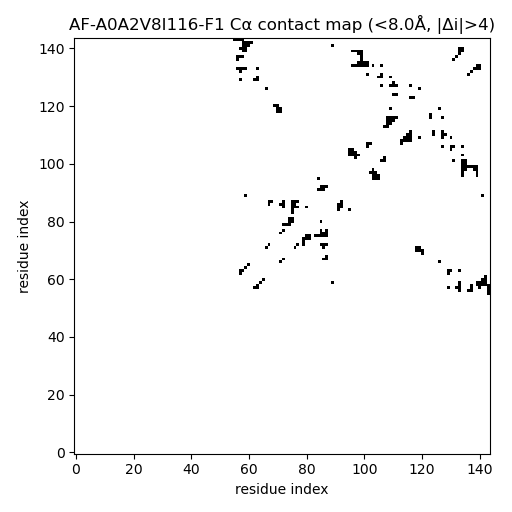4 1.00 98.69 95 LYS A O 1
ATOM 668 N N . VAL A 1 96 ? 0.395 -10.952 0.958 1.00 98.38 96 VAL A N 1
ATOM 669 C CA . VAL A 1 96 ? 1.489 -10.281 1.688 1.00 98.38 96 VAL A CA 1
ATOM 670 C C . VAL A 1 96 ? 0.999 -9.475 2.897 1.00 98.38 96 VAL A C 1
ATOM 672 O O . VAL A 1 96 ? 1.804 -9.054 3.734 1.00 98.38 96 VAL A O 1
ATOM 675 N N . VAL A 1 97 ? -0.317 -9.275 3.027 1.00 98.69 97 VAL A N 1
ATOM 676 C CA . VAL A 1 97 ? -0.930 -8.546 4.140 1.00 98.69 97 VAL A CA 1
ATOM 677 C C . VAL A 1 97 ? -1.471 -9.482 5.216 1.00 98.69 97 VAL A C 1
ATOM 679 O O . VAL A 1 97 ? -2.407 -10.243 4.996 1.00 98.69 97 VAL A O 1
ATOM 682 N N . ARG A 1 98 ? -0.945 -9.342 6.439 1.00 98.69 98 ARG A N 1
ATOM 683 C CA . ARG A 1 98 ? -1.568 -9.906 7.644 1.00 98.69 98 ARG A CA 1
ATOM 684 C C . ARG A 1 98 ? -2.428 -8.837 8.317 1.00 98.69 98 ARG A C 1
ATOM 686 O O . ARG A 1 98 ? -1.892 -7.919 8.938 1.00 98.69 98 ARG A O 1
ATOM 693 N N . ALA A 1 99 ? -3.745 -8.974 8.185 1.00 98.38 99 ALA A N 1
ATOM 694 C CA . ALA A 1 99 ? -4.735 -8.110 8.827 1.00 98.38 99 ALA A CA 1
ATOM 695 C C . ALA A 1 99 ? -4.488 -7.975 10.345 1.00 98.38 99 ALA A C 1
ATOM 697 O O . ALA A 1 99 ? -4.016 -8.912 10.996 1.00 98.38 99 ALA A O 1
ATOM 698 N N . GLY A 1 100 ? -4.732 -6.782 10.890 1.00 97.94 100 GLY A N 1
ATOM 699 C CA . GLY A 1 100 ? -4.527 -6.445 12.301 1.00 97.94 100 GLY A CA 1
ATOM 700 C C . GLY A 1 100 ? -3.059 -6.358 12.746 1.00 97.94 100 GLY A C 1
ATOM 701 O O . GLY A 1 100 ? -2.792 -6.126 13.923 1.00 97.94 100 GLY A O 1
ATOM 702 N N . SER A 1 101 ? -2.079 -6.551 11.851 1.00 98.38 101 SER A N 1
ATOM 703 C CA . SER A 1 101 ? -0.676 -6.749 12.238 1.00 98.38 101 SER A CA 1
ATOM 704 C C . SER A 1 101 ? 0.271 -5.703 11.647 1.00 98.38 101 SER A C 1
ATOM 706 O O . SER A 1 101 ? 0.532 -5.683 10.447 1.00 98.38 101 SER A O 1
ATOM 708 N N . ALA A 1 102 ? 0.889 -4.884 12.504 1.00 97.94 102 ALA A N 1
ATOM 709 C CA . ALA A 1 102 ? 1.913 -3.914 12.092 1.00 97.94 102 ALA A CA 1
ATOM 710 C C . ALA A 1 102 ? 3.192 -4.573 11.522 1.00 97.94 102 ALA A C 1
ATOM 712 O O . ALA A 1 102 ? 3.971 -3.926 10.830 1.00 97.94 102 ALA A O 1
ATOM 713 N N . SER A 1 103 ? 3.398 -5.872 11.771 1.00 98.31 103 SER A N 1
ATOM 714 C CA . SER A 1 103 ? 4.457 -6.693 11.164 1.00 98.31 103 SER A CA 1
ATOM 715 C C . SER A 1 103 ? 4.010 -7.414 9.877 1.00 98.31 103 SER A C 1
ATOM 717 O O . SER A 1 103 ? 4.646 -8.375 9.440 1.00 98.31 103 SER A O 1
ATOM 719 N N . SER A 1 104 ? 2.907 -6.978 9.266 1.00 98.56 104 SER A N 1
ATOM 720 C CA . SER A 1 104 ? 2.520 -7.292 7.883 1.00 98.56 104 SER A CA 1
ATOM 721 C C . SER A 1 104 ? 3.611 -6.850 6.893 1.00 98.56 104 SER A C 1
ATOM 723 O O . SER A 1 104 ? 4.243 -5.815 7.116 1.00 98.56 104 SER A O 1
ATOM 725 N N . LEU A 1 105 ? 3.866 -7.607 5.815 1.00 98.62 105 LEU A N 1
ATOM 726 C CA . LEU A 1 105 ? 5.004 -7.329 4.922 1.00 98.62 105 LEU A CA 1
ATOM 727 C C . LEU A 1 105 ? 4.870 -5.958 4.255 1.00 98.62 105 LEU A C 1
ATOM 729 O O . LEU A 1 105 ? 5.819 -5.178 4.293 1.00 98.62 105 LEU A O 1
ATOM 733 N N . LEU A 1 106 ? 3.679 -5.637 3.735 1.00 98.62 106 LEU A N 1
ATOM 734 C CA . LEU A 1 106 ? 3.406 -4.348 3.094 1.00 98.62 106 LEU A CA 1
ATOM 735 C C . LEU A 1 106 ? 3.751 -3.177 4.034 1.00 98.62 106 LEU A C 1
ATOM 737 O O . LEU A 1 106 ? 4.515 -2.296 3.661 1.00 98.62 106 LEU A O 1
ATOM 741 N N . VAL A 1 107 ? 3.305 -3.234 5.295 1.00 98.81 107 VAL A N 1
ATOM 742 C CA . VAL A 1 107 ? 3.615 -2.219 6.321 1.00 98.81 107 VAL A CA 1
ATOM 743 C C . VAL A 1 107 ? 5.123 -2.118 6.586 1.00 98.81 107 VAL A C 1
ATOM 745 O O . VAL A 1 107 ? 5.664 -1.019 6.714 1.00 98.81 107 VAL A O 1
ATOM 748 N N . GLN A 1 108 ? 5.823 -3.253 6.663 1.00 98.75 108 GLN A N 1
ATOM 749 C CA . GLN A 1 108 ? 7.261 -3.278 6.942 1.00 98.75 108 GLN A CA 1
ATOM 750 C C . GLN A 1 108 ? 8.117 -2.685 5.819 1.00 98.75 108 GLN A C 1
ATOM 752 O O . GLN A 1 108 ? 9.169 -2.114 6.128 1.00 98.75 108 GLN A O 1
ATOM 757 N N . VAL A 1 109 ? 7.688 -2.804 4.556 1.00 98.62 109 VAL A N 1
ATOM 758 C CA . VAL A 1 109 ? 8.413 -2.250 3.400 1.00 98.62 109 VAL A CA 1
ATOM 759 C C . VAL A 1 109 ? 7.999 -0.817 3.058 1.00 98.62 109 VAL A C 1
ATOM 761 O O . VAL A 1 109 ? 8.840 -0.084 2.547 1.00 98.62 109 VAL A O 1
ATOM 764 N N . THR A 1 110 ? 6.770 -0.382 3.372 1.00 98.75 110 THR A N 1
ATOM 765 C CA . THR A 1 110 ? 6.296 0.986 3.070 1.00 98.75 110 THR A CA 1
ATOM 766 C C . THR A 1 110 ? 6.444 1.992 4.213 1.00 98.75 110 THR A C 1
ATOM 768 O O . THR A 1 110 ? 6.198 3.170 3.984 1.00 98.75 110 THR A O 1
ATOM 771 N N . ARG A 1 111 ? 6.819 1.582 5.434 1.00 98.50 111 ARG A N 1
ATOM 772 C CA . ARG A 1 111 ? 7.156 2.507 6.543 1.00 98.50 111 ARG A CA 1
ATOM 773 C C . ARG A 1 111 ? 8.403 3.347 6.244 1.00 98.50 111 ARG A C 1
ATOM 775 O O . ARG A 1 111 ? 9.218 2.945 5.429 1.00 98.50 111 ARG A O 1
ATOM 782 N N . SER A 1 112 ? 8.620 4.445 6.970 1.00 98.00 112 SER A N 1
ATOM 783 C CA . SER A 1 112 ? 9.690 5.438 6.716 1.00 98.00 112 SER A CA 1
ATOM 784 C C . SER A 1 112 ? 11.122 4.905 6.531 1.00 98.00 112 SER A C 1
ATOM 786 O O . SER A 1 112 ? 11.921 5.551 5.860 1.00 98.00 112 SER A O 1
ATOM 788 N N . ASN A 1 113 ? 11.460 3.747 7.107 1.00 97.12 113 ASN A N 1
ATOM 789 C CA . ASN A 1 113 ? 12.753 3.068 6.950 1.00 97.12 113 ASN A CA 1
ATOM 790 C C . ASN A 1 113 ? 12.670 1.728 6.183 1.00 97.12 113 ASN A C 1
ATOM 792 O O . ASN A 1 113 ? 13.586 0.911 6.265 1.00 97.12 113 ASN A O 1
ATOM 796 N N . GLY A 1 114 ? 11.555 1.472 5.502 1.00 98.38 114 GLY A N 1
ATOM 797 C CA . GLY A 1 114 ? 11.324 0.304 4.661 1.00 98.38 114 GLY A CA 1
ATOM 798 C C . GLY A 1 114 ? 11.798 0.526 3.223 1.00 98.38 114 GLY A C 1
ATOM 799 O O . GLY A 1 114 ? 11.835 1.650 2.725 1.00 98.38 114 GLY A O 1
ATOM 800 N N . ILE A 1 115 ? 12.151 -0.566 2.544 1.00 98.12 115 ILE A N 1
ATOM 801 C CA . ILE A 1 115 ? 12.779 -0.541 1.213 1.00 98.12 115 ILE A CA 1
ATOM 802 C C . ILE A 1 115 ? 11.888 0.015 0.087 1.00 98.12 115 ILE A C 1
ATOM 804 O O . ILE A 1 115 ? 12.421 0.461 -0.922 1.00 98.12 115 ILE A O 1
ATOM 808 N N . MET A 1 116 ? 10.561 0.036 0.261 1.00 98.31 116 MET A N 1
ATOM 809 C CA . MET A 1 116 ? 9.601 0.560 -0.725 1.00 98.31 116 MET A CA 1
ATOM 810 C C . MET A 1 116 ? 9.109 1.978 -0.411 1.00 98.31 116 MET A C 1
ATOM 812 O O . MET A 1 116 ? 8.493 2.613 -1.263 1.00 98.31 116 MET A O 1
ATOM 816 N N . PHE A 1 117 ? 9.413 2.532 0.766 1.00 98.69 117 PHE A N 1
ATOM 817 C CA . PHE A 1 117 ? 9.095 3.930 1.082 1.00 98.69 117 PHE A CA 1
ATOM 818 C C . PHE A 1 117 ? 9.705 4.947 0.094 1.00 98.69 117 PHE A C 1
ATOM 820 O O . PHE A 1 117 ? 9.015 5.912 -0.244 1.00 98.69 117 PHE A O 1
ATOM 827 N N . PRO A 1 118 ? 10.924 4.748 -0.457 1.00 98.50 118 PRO A N 1
ATOM 828 C CA . PRO A 1 118 ? 11.459 5.603 -1.517 1.00 98.50 118 PRO A CA 1
ATOM 829 C C . PRO A 1 118 ? 10.682 5.583 -2.841 1.00 98.50 118 PRO A C 1
ATOM 831 O O . PRO A 1 118 ? 10.888 6.497 -3.639 1.00 98.50 118 PRO A O 1
ATOM 834 N N . ASN A 1 119 ? 9.805 4.598 -3.070 1.00 98.19 119 ASN A N 1
ATOM 835 C CA . ASN A 1 119 ? 8.999 4.472 -4.292 1.00 98.19 119 ASN A CA 1
ATOM 836 C C . ASN A 1 119 ? 7.612 5.124 -4.167 1.00 98.19 119 ASN A C 1
ATOM 838 O O . ASN A 1 119 ? 6.988 5.421 -5.181 1.00 98.19 119 ASN A O 1
ATOM 842 N N . LEU A 1 120 ? 7.149 5.427 -2.947 1.00 98.44 120 LEU A N 1
ATOM 843 C CA . LEU A 1 120 ? 5.915 6.190 -2.752 1.00 98.44 120 LEU A CA 1
ATOM 844 C C . LEU A 1 120 ? 6.043 7.594 -3.378 1.00 98.44 120 LEU A C 1
ATOM 846 O O . LEU A 1 120 ? 7.072 8.265 -3.237 1.00 98.44 120 LEU A O 1
ATOM 850 N N . THR A 1 121 ? 5.001 8.077 -4.051 1.00 98.12 121 THR A N 1
ATOM 851 C CA . THR A 1 121 ? 4.988 9.414 -4.679 1.00 98.12 121 THR A CA 1
ATOM 852 C C . THR A 1 121 ? 4.220 10.432 -3.832 1.00 98.12 121 THR A C 1
ATOM 854 O O . THR A 1 121 ? 3.289 10.075 -3.109 1.00 98.12 121 THR A O 1
ATOM 857 N N . GLY A 1 122 ? 4.573 11.719 -3.925 1.00 97.88 122 GLY A N 1
ATOM 858 C CA . GLY A 1 122 ? 3.913 12.782 -3.155 1.00 97.88 122 GLY A CA 1
ATOM 859 C C . GLY A 1 122 ? 4.185 12.676 -1.650 1.00 97.88 122 GLY A C 1
ATOM 860 O O . GLY A 1 122 ? 5.329 12.473 -1.242 1.00 97.88 122 GLY A O 1
ATOM 861 N N . ASP A 1 123 ? 3.147 12.811 -0.818 1.00 98.19 123 ASP A N 1
ATOM 862 C CA . ASP 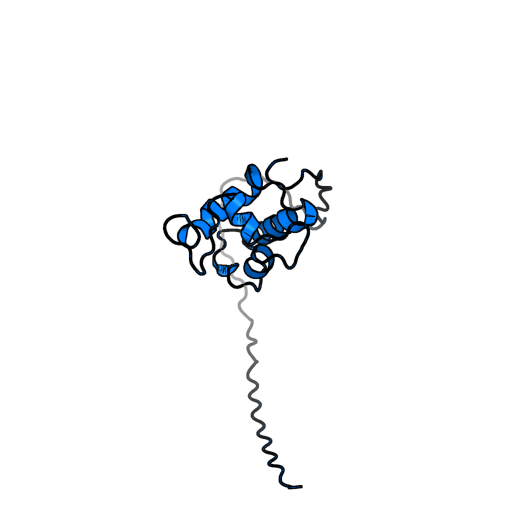A 1 123 ? 3.273 12.642 0.635 1.00 98.19 123 ASP A CA 1
ATOM 863 C C . ASP A 1 123 ? 3.403 11.157 1.021 1.00 98.19 123 ASP A C 1
ATOM 865 O O . ASP A 1 123 ? 2.435 10.436 1.288 1.00 98.19 123 ASP A O 1
ATOM 869 N N . ARG A 1 124 ? 4.660 10.709 1.060 1.00 98.44 124 ARG A N 1
ATOM 870 C CA . ARG A 1 124 ? 5.070 9.355 1.453 1.00 98.44 124 ARG A CA 1
ATOM 871 C C . ARG A 1 124 ? 4.668 9.017 2.885 1.00 98.44 124 ARG A C 1
ATOM 873 O O . ARG A 1 124 ? 4.340 7.866 3.168 1.00 98.44 124 ARG A O 1
ATOM 880 N N . ALA A 1 125 ? 4.707 9.997 3.788 1.00 98.44 125 ALA A N 1
ATOM 881 C CA . ALA A 1 125 ? 4.403 9.790 5.198 1.00 98.44 125 ALA A CA 1
ATOM 882 C C . ALA A 1 125 ? 2.900 9.555 5.390 1.00 98.44 125 ALA A C 1
ATOM 884 O O . ALA A 1 125 ? 2.520 8.572 6.029 1.00 98.4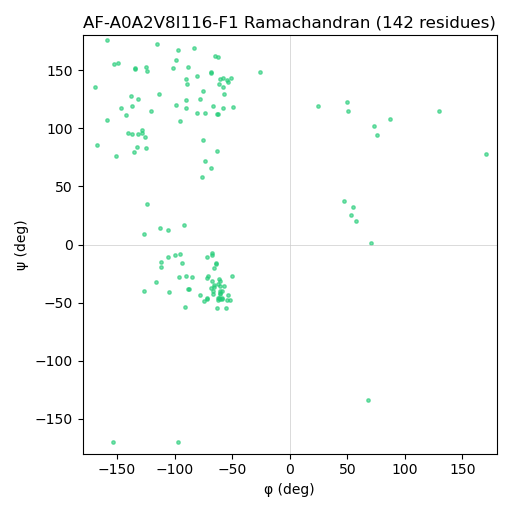4 125 ALA A O 1
ATOM 885 N N . ALA A 1 126 ? 2.052 10.373 4.757 1.00 98.25 126 ALA A N 1
ATOM 886 C CA . ALA A 1 126 ? 0.605 10.177 4.752 1.00 98.25 126 ALA A CA 1
ATOM 887 C C . ALA A 1 126 ? 0.207 8.846 4.091 1.00 98.25 126 ALA A C 1
ATOM 889 O O . ALA A 1 126 ? -0.554 8.080 4.683 1.00 98.25 126 ALA A O 1
ATOM 890 N N . LYS A 1 127 ? 0.774 8.508 2.920 1.00 98.69 127 LYS A N 1
ATOM 891 C CA . LYS A 1 127 ? 0.532 7.212 2.253 1.00 98.69 127 LYS A CA 1
ATOM 892 C C . LYS A 1 127 ? 0.937 6.024 3.134 1.00 98.69 127 LYS A C 1
ATOM 894 O O . LYS A 1 127 ? 0.149 5.096 3.316 1.00 98.69 127 LYS A O 1
ATOM 899 N N . SER A 1 128 ? 2.123 6.068 3.747 1.00 98.69 128 SER A N 1
ATOM 900 C CA . SER A 1 128 ? 2.572 5.039 4.694 1.00 98.69 128 SER A CA 1
ATOM 901 C C . SER A 1 128 ? 1.654 4.920 5.914 1.00 98.69 128 SER A C 1
ATOM 903 O O . SER A 1 128 ? 1.416 3.803 6.379 1.00 98.69 128 SER A O 1
ATOM 905 N N . ALA A 1 129 ? 1.168 6.039 6.456 1.00 98.38 129 ALA A N 1
ATOM 906 C CA . ALA A 1 129 ? 0.258 6.044 7.597 1.00 98.38 129 ALA A CA 1
ATOM 907 C C . ALA A 1 129 ? -1.116 5.465 7.226 1.00 98.38 129 ALA A C 1
ATOM 909 O O . ALA A 1 129 ? -1.690 4.713 8.013 1.00 98.38 129 ALA A O 1
ATOM 910 N N . LEU A 1 130 ? -1.611 5.741 6.014 1.00 98.38 130 LEU A N 1
ATOM 911 C CA . LEU A 1 130 ? -2.876 5.204 5.512 1.00 98.38 130 LEU A CA 1
ATOM 912 C C . LEU A 1 130 ? -2.805 3.684 5.303 1.00 98.38 130 LEU A C 1
ATOM 914 O O . LEU A 1 130 ? -3.701 2.968 5.745 1.00 98.38 130 LEU A O 1
ATOM 918 N N . ILE A 1 131 ? -1.703 3.176 4.733 1.00 98.69 131 ILE A N 1
ATOM 919 C CA . ILE A 1 131 ? -1.438 1.730 4.609 1.00 98.69 131 ILE A CA 1
ATOM 920 C C . ILE A 1 131 ? -1.406 1.059 5.992 1.00 98.69 131 ILE A C 1
ATOM 922 O O . ILE A 1 131 ? -2.045 0.025 6.189 1.00 98.69 131 ILE A O 1
ATOM 926 N N . LEU A 1 132 ? -0.714 1.655 6.972 1.00 98.50 132 LEU A N 1
ATOM 927 C CA . LEU A 1 132 ? -0.692 1.153 8.351 1.00 98.50 132 LEU A CA 1
ATOM 928 C C . LEU A 1 132 ? -2.099 1.140 8.977 1.00 98.50 132 LEU A C 1
ATOM 930 O O . LEU A 1 132 ? -2.495 0.134 9.565 1.00 98.50 132 LEU A O 1
ATOM 934 N N . ALA A 1 133 ? -2.862 2.227 8.834 1.00 98.19 133 ALA A N 1
ATOM 935 C CA . ALA A 1 133 ? -4.208 2.361 9.391 1.00 98.19 133 ALA A CA 1
ATOM 936 C C . ALA A 1 133 ? -5.215 1.387 8.755 1.00 98.19 133 ALA A C 1
ATOM 938 O O . ALA A 1 133 ? -6.064 0.835 9.457 1.00 98.19 133 ALA A O 1
ATOM 939 N N . TRP A 1 134 ? -5.101 1.122 7.453 1.00 98.38 134 TRP A N 1
ATOM 940 C CA . TRP A 1 134 ? -5.885 0.091 6.776 1.00 98.38 134 TRP A CA 1
ATOM 941 C C . TRP A 1 134 ? -5.565 -1.306 7.315 1.00 98.38 134 TRP A C 1
ATOM 943 O O . TRP A 1 134 ? -6.464 -2.000 7.789 1.00 98.38 134 TRP A O 1
ATOM 953 N N . VAL A 1 135 ? -4.285 -1.701 7.315 1.00 98.56 135 VAL A N 1
ATOM 954 C CA . VAL A 1 135 ? -3.878 -3.042 7.761 1.00 98.56 135 VAL A CA 1
ATOM 955 C C . VAL A 1 135 ? -4.220 -3.277 9.232 1.00 98.56 135 VAL A C 1
ATOM 957 O O . VAL A 1 135 ? -4.769 -4.327 9.560 1.00 98.56 135 VAL A O 1
ATOM 960 N N . VAL A 1 136 ? -3.888 -2.330 10.115 1.00 97.88 136 VAL A N 1
ATOM 961 C CA . VAL A 1 136 ? -3.950 -2.525 11.573 1.00 97.88 136 VAL A CA 1
ATOM 962 C C . VAL A 1 136 ? -5.297 -2.108 12.153 1.00 97.88 136 VAL A C 1
ATOM 964 O O . VAL A 1 136 ? -5.938 -2.915 12.818 1.00 97.88 136 VAL A O 1
ATOM 967 N N . ASN A 1 137 ? -5.749 -0.881 11.888 1.00 96.75 137 ASN A N 1
ATOM 968 C CA . ASN A 1 137 ? -6.936 -0.324 12.553 1.00 96.75 137 ASN A CA 1
ATOM 969 C C . ASN A 1 137 ? -8.240 -0.728 11.851 1.00 96.75 137 ASN A C 1
ATOM 971 O O . ASN A 1 137 ? -9.277 -0.826 12.497 1.00 96.75 137 ASN A O 1
ATOM 975 N N . SER A 1 138 ? -8.182 -0.973 10.538 1.00 97.00 138 SER A N 1
ATOM 976 C CA . SER A 1 138 ? -9.339 -1.356 9.712 1.00 97.00 138 SER A CA 1
ATOM 977 C C . SER A 1 138 ? -9.322 -2.842 9.325 1.00 97.00 138 SER A C 1
ATOM 979 O O . SER A 1 138 ? -10.059 -3.259 8.438 1.00 97.00 138 SER A O 1
ATOM 981 N N . ASN A 1 139 ? -8.460 -3.641 9.970 1.00 97.44 139 ASN A N 1
ATOM 982 C CA . ASN A 1 139 ? -8.287 -5.084 9.757 1.00 97.44 139 ASN A CA 1
ATOM 983 C C . ASN A 1 139 ? -8.181 -5.500 8.270 1.00 97.44 139 ASN A C 1
ATOM 985 O O . ASN A 1 139 ? -8.701 -6.538 7.867 1.00 97.44 139 ASN A O 1
ATOM 989 N N . ALA A 1 140 ? -7.512 -4.671 7.462 1.00 98.12 140 ALA A N 1
ATOM 990 C CA . ALA A 1 140 ? -7.366 -4.818 6.015 1.00 98.12 140 ALA A CA 1
ATOM 991 C C . ALA A 1 140 ? -8.692 -4.947 5.226 1.00 98.12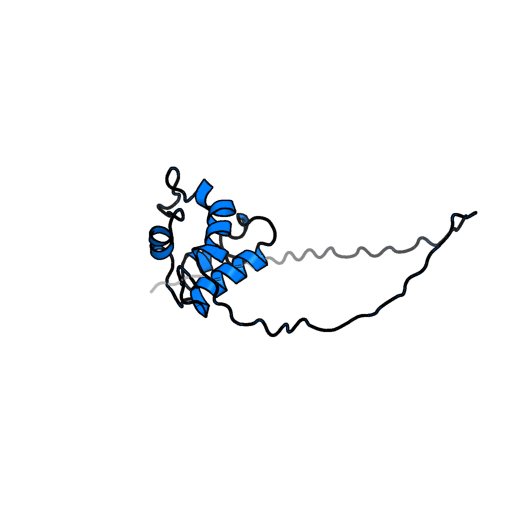 140 ALA A C 1
ATOM 993 O O . ALA A 1 140 ? -8.719 -5.608 4.196 1.00 98.12 140 ALA A O 1
ATOM 994 N N . ALA A 1 141 ? -9.784 -4.312 5.672 1.00 98.19 141 ALA A N 1
ATOM 995 C CA . ALA A 1 141 ? -11.097 -4.387 5.019 1.00 98.19 141 ALA A CA 1
ATOM 996 C C . ALA A 1 141 ? -11.077 -4.016 3.519 1.00 98.19 141 ALA A C 1
ATOM 998 O O . ALA A 1 141 ? -10.411 -3.060 3.107 1.00 98.19 141 ALA A O 1
ATOM 999 N N . GLU A 1 142 ? -11.831 -4.753 2.696 1.00 98.00 142 GLU A N 1
ATOM 1000 C CA . GLU A 1 142 ? -11.910 -4.499 1.250 1.00 98.00 142 GLU A CA 1
ATOM 1001 C C . GLU A 1 142 ? -12.767 -3.260 0.931 1.00 98.00 142 GLU A C 1
ATOM 1003 O O . GLU A 1 142 ? -12.325 -2.354 0.217 1.00 98.00 142 GLU A O 1
ATOM 1008 N N . SER A 1 143 ? -13.961 -3.194 1.526 1.00 94.06 143 SER A N 1
ATOM 1009 C CA . SER A 1 143 ? -14.901 -2.070 1.471 1.00 94.06 143 SER A CA 1
ATOM 1010 C C . SER A 1 143 ? -15.108 -1.436 2.852 1.00 94.06 143 SER A C 1
ATOM 1012 O O . SER A 1 143 ? -14.622 -1.947 3.863 1.00 94.06 143 SER A O 1
ATOM 1014 N N . ARG A 1 144 ? -15.826 -0.308 2.877 1.00 89.19 144 ARG A N 1
ATOM 1015 C CA . ARG A 1 144 ? -16.400 0.270 4.104 1.00 89.19 144 ARG A CA 1
ATOM 1016 C C . ARG A 1 144 ? -17.710 -0.429 4.472 1.00 89.19 144 ARG A C 1
ATOM 1018 O O . ARG A 1 144 ? -18.249 -1.123 3.576 1.00 89.19 144 ARG A O 1
#

pLDDT: mean 80.53, std 22.27, range [39.41, 98.81]

Foldseek 3Di:
DDDDDDDDDDDDDDDDDDDDDDDDDDDDDDDDDDDDDDDDDDDDDDDDPPPVPPCPAQACVPHPVVQCVPQPCVQQNPVHRPVVQHDPDLVRQVVQAQAQDCPRNVLQQLPPPHVSLVRGPDPSHVNSVSVSRCRRVVRVHHHD

Solvent-access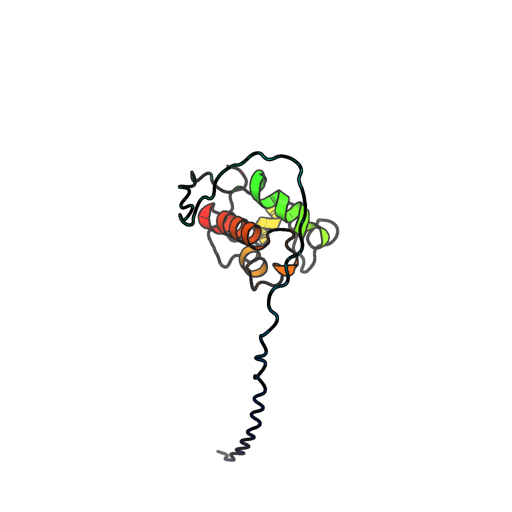ible surface area (backbone atoms only — not comparable to full-atom values): 9446 Å² total; per-residue (Å²): 138,80,91,88,85,89,84,89,80,88,77,90,78,88,82,90,86,88,86,90,83,87,85,90,85,80,88,86,89,84,85,86,84,89,83,86,86,86,89,83,82,92,81,80,85,89,76,84,84,79,65,83,67,77,82,72,61,44,17,35,70,82,65,43,44,64,51,35,68,73,47,39,33,83,48,16,17,94,90,36,40,58,96,78,38,41,53,75,41,71,79,42,38,52,76,49,45,43,57,55,34,76,84,14,52,58,45,52,28,33,31,95,90,19,88,46,28,84,53,45,67,85,64,37,66,60,53,32,50,50,53,41,42,17,27,37,77,29,50,51,28,58,61,120

Secondary structure (DSSP, 8-state):
-------------------------------------------------------PPP-IIIIIHHHHHHHTTTTBSSS-BGGG---SSHHHHHHH--TT-TT-HHHHHHSTTSTTGGG--S-HHHHHHHHHIIIIISTT-S--

Radius of gyration: 27.2 Å; Cα contacts (8 Å, |Δi|>4): 148; chains: 1; bounding box: 63×82×41 Å